Protein AF-A0A9P1AEE8-F1 (afdb_monomer)

pLDDT: mean 76.63, std 17.81, range [35.69, 96.06]

Foldseek 3Di:
DDDDDDDDDPDDDDDDDDPPPPPPPVVPDPDQADDALVVLVVVCCVVPVDDDPDCPDPCNPPPVVVVVCCVSNDDDQDDDPVDPDPDCPVVLVVLVLQLLLCCVPVNPPDNVSVSSVRHNVPPPDPVVVVVQVVCVVVVNHPDDSPD

Sequence (147 aa):
MQTRSSELAAFRSVLCVAKCTRSIFVMPVQVEVPPTTYERLKQYQEKFSDALRNPESPDWYKKETHESVKKDLLWAAPYDARFPQVRKQRQCFAYYVDFHRCNELMGQDYKPCKFFQNVYKDFCPGFWVEKWDELLSEGRFPAKFDR

Radius of gyration: 27.46 Å; Cα contacts (8 Å, |Δi|>4): 69; chains: 1; bounding box: 44×69×75 Å

Solvent-accessible surface area (backbone atoms only — not comparable to full-atom values): 9664 Å² total; per-residue (Å²): 132,90,81,80,88,87,85,78,90,84,86,80,89,81,80,86,90,88,80,85,74,77,80,73,77,70,74,75,76,89,60,84,58,81,76,40,73,66,57,48,49,51,53,44,54,66,73,54,66,67,69,77,88,49,86,86,42,89,61,64,80,39,65,67,58,55,53,49,52,49,61,74,66,62,78,75,74,79,88,54,82,92,56,78,57,90,73,55,65,67,55,32,55,49,30,50,53,49,28,55,26,36,37,70,77,68,35,86,84,40,57,64,38,53,49,33,50,40,43,27,65,73,77,40,63,66,76,55,54,54,55,49,53,51,30,49,77,71,71,66,51,93,74,84,56,93,121

Mean predicted aligned error: 13.84 Å

Secondary structure (DSSP, 8-state):
-----------S--------------------PPPPHHHHHHHHHHHT-S----TTSTTSS-HHHHHHHHHHH---PPP-TT--SS--HHHHHHHHHHHHHHHHHH-TT-TTHHHHHHHHHHHS-HHHHHHHHHHHHTT--SS----

Structure (m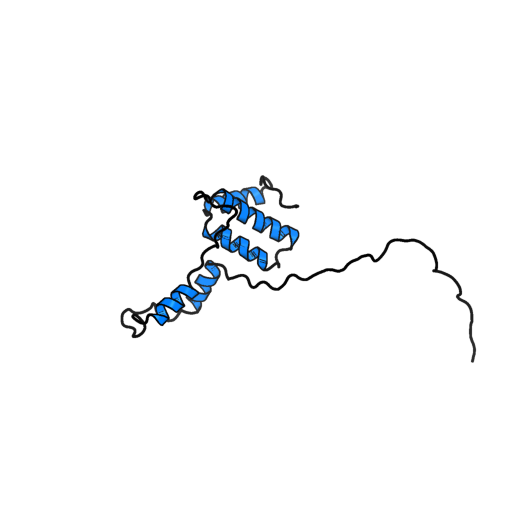mCIF, N/CA/C/O backbone):
data_AF-A0A9P1AEE8-F1
#
_entry.id   AF-A0A9P1AEE8-F1
#
loop_
_atom_site.group_PDB
_atom_site.id
_atom_site.type_symbol
_atom_site.label_atom_id
_atom_site.label_alt_id
_atom_site.label_comp_id
_atom_site.label_asym_id
_atom_site.label_entity_id
_atom_site.label_seq_id
_atom_site.pdbx_PDB_ins_code
_atom_site.Cartn_x
_atom_site.Cartn_y
_atom_site.Cartn_z
_atom_site.occupancy
_atom_site.B_iso_or_equiv
_atom_site.auth_seq_id
_atom_site.auth_comp_id
_atom_site.auth_asym_id
_atom_site.auth_atom_id
_atom_site.pdbx_PDB_model_num
ATOM 1 N N . MET A 1 1 ? 28.636 -56.903 48.219 1.00 39.31 1 MET A N 1
ATOM 2 C CA . MET A 1 1 ? 28.348 -55.646 48.936 1.00 39.31 1 MET A CA 1
ATOM 3 C C . MET A 1 1 ? 26.849 -55.391 48.874 1.00 39.31 1 MET A C 1
ATOM 5 O O . MET A 1 1 ? 26.283 -55.417 47.792 1.00 39.31 1 MET A O 1
ATOM 9 N N . GLN A 1 2 ? 26.244 -55.287 50.059 1.00 35.69 2 GLN A N 1
ATOM 10 C CA . GLN A 1 2 ? 24.975 -54.627 50.428 1.00 35.69 2 GLN A CA 1
ATOM 11 C C . GLN A 1 2 ? 24.551 -53.494 49.451 1.00 35.69 2 GLN A C 1
ATOM 13 O O . GLN A 1 2 ? 25.430 -52.821 48.934 1.00 35.69 2 GLN A O 1
ATOM 18 N N . THR A 1 3 ? 23.283 -53.197 49.119 1.00 35.97 3 THR A N 1
ATOM 19 C CA . THR A 1 3 ? 22.013 -53.224 49.882 1.00 35.97 3 THR A CA 1
ATOM 20 C C . THR A 1 3 ? 20.790 -52.958 48.972 1.00 35.97 3 THR A C 1
ATOM 22 O O . THR A 1 3 ? 20.901 -52.131 48.076 1.00 35.97 3 THR A O 1
ATOM 25 N N . ARG A 1 4 ? 19.626 -53.537 49.352 1.00 42.44 4 ARG A N 1
ATOM 26 C CA . ARG A 1 4 ? 18.223 -53.027 49.239 1.00 42.44 4 ARG A CA 1
ATOM 27 C C . ARG A 1 4 ? 17.656 -52.837 47.814 1.00 42.44 4 ARG A C 1
ATOM 29 O O . ARG A 1 4 ? 18.034 -51.912 47.122 1.00 42.44 4 ARG A O 1
ATOM 36 N N . SER A 1 5 ? 16.781 -53.686 47.257 1.00 46.66 5 SER A N 1
ATOM 37 C CA . SER A 1 5 ? 15.424 -54.087 47.689 1.00 46.66 5 SER A CA 1
ATOM 38 C C . SER A 1 5 ? 14.601 -52.962 48.320 1.00 46.66 5 SER A C 1
ATOM 40 O O . SER A 1 5 ? 14.965 -52.501 49.393 1.00 46.66 5 SER A O 1
ATOM 42 N N . SER A 1 6 ? 13.449 -52.690 47.692 1.00 46.44 6 SER A N 1
ATOM 43 C CA . SER A 1 6 ? 12.231 -52.039 48.208 1.00 46.44 6 SER A CA 1
ATOM 44 C C . SER A 1 6 ? 12.003 -50.564 47.857 1.00 46.44 6 SER A C 1
ATOM 46 O O . SER A 1 6 ? 12.122 -49.697 48.710 1.00 46.44 6 SER A O 1
ATOM 48 N N . GLU A 1 7 ? 11.539 -50.314 46.633 1.00 38.72 7 GLU A N 1
ATOM 49 C CA . GLU A 1 7 ? 10.448 -49.356 46.386 1.00 38.72 7 GLU A CA 1
ATOM 50 C C . GLU A 1 7 ? 9.684 -49.804 45.133 1.00 38.72 7 GLU A C 1
ATOM 52 O O . GLU A 1 7 ? 9.838 -49.331 44.009 1.00 38.72 7 GLU A O 1
ATOM 57 N N . LEU A 1 8 ? 8.907 -50.863 45.354 1.00 39.38 8 LEU A N 1
ATOM 58 C CA . LEU A 1 8 ? 7.769 -51.232 44.534 1.00 39.38 8 LEU A CA 1
ATOM 59 C C . LEU A 1 8 ? 6.730 -50.102 44.572 1.00 39.38 8 LEU A C 1
ATOM 61 O O . LEU A 1 8 ? 6.460 -49.535 45.623 1.00 39.38 8 LEU A O 1
ATOM 65 N N . ALA A 1 9 ? 6.046 -49.942 43.442 1.00 43.75 9 ALA A N 1
ATOM 66 C CA . ALA A 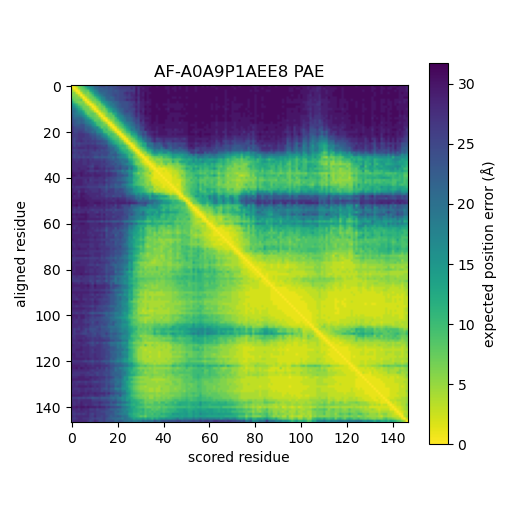1 9 ? 4.617 -49.640 43.400 1.00 43.75 9 ALA A CA 1
ATOM 67 C C . ALA A 1 9 ? 4.152 -48.241 43.852 1.00 43.75 9 ALA A C 1
ATOM 69 O O . ALA A 1 9 ? 3.411 -48.097 44.813 1.00 43.75 9 ALA A O 1
ATOM 70 N N . ALA A 1 10 ? 4.437 -47.233 43.034 1.00 42.19 10 ALA A N 1
ATOM 71 C CA . ALA A 1 10 ? 3.509 -46.136 42.733 1.00 42.19 10 ALA A CA 1
ATOM 72 C C . ALA A 1 10 ? 4.057 -45.479 41.460 1.00 42.19 10 ALA A C 1
ATOM 74 O O . ALA A 1 10 ? 5.145 -44.931 41.470 1.00 42.19 10 ALA A O 1
ATOM 75 N N . PHE A 1 11 ? 3.541 -45.730 40.262 1.00 37.12 11 PHE A N 1
ATOM 76 C CA . PHE A 1 11 ? 2.535 -44.875 39.633 1.00 37.12 11 PHE A CA 1
ATOM 77 C C . PHE A 1 11 ? 2.136 -45.544 38.299 1.00 37.12 11 PHE A C 1
ATOM 79 O O . PHE A 1 11 ? 2.383 -45.047 37.203 1.00 37.12 11 PHE A O 1
ATOM 86 N N . ARG A 1 12 ? 1.549 -46.741 38.367 1.00 46.19 12 ARG A N 1
ATOM 87 C CA . ARG A 1 12 ? 0.558 -47.140 37.359 1.00 46.19 12 ARG A CA 1
ATOM 88 C C . ARG A 1 12 ? -0.798 -46.708 37.913 1.00 46.19 12 ARG A C 1
ATOM 90 O O . ARG A 1 12 ? -1.017 -46.816 39.111 1.00 46.19 12 ARG A O 1
ATOM 97 N N . SER A 1 13 ? -1.653 -46.216 37.021 1.00 46.72 13 SER A N 1
ATOM 98 C CA . SER A 1 13 ? -3.065 -45.860 37.222 1.00 46.72 13 SER A CA 1
ATOM 99 C C . SER A 1 13 ? -3.391 -44.635 38.082 1.00 46.72 13 SER A C 1
ATOM 101 O O . SER A 1 13 ? -3.909 -44.780 39.179 1.00 46.72 13 SER A O 1
ATOM 103 N N . VAL A 1 14 ? -3.245 -43.437 37.504 1.00 45.78 14 VAL A N 1
ATOM 104 C CA . VAL A 1 14 ? -4.247 -42.363 37.637 1.00 45.78 14 VAL A CA 1
ATOM 105 C C . VAL A 1 14 ? -4.334 -41.638 36.285 1.00 45.78 14 VAL A C 1
ATOM 107 O O . VAL A 1 14 ? -3.355 -41.056 35.843 1.00 45.78 14 VAL A O 1
ATOM 110 N N . LEU A 1 15 ? -5.491 -41.776 35.628 1.00 39.84 15 LEU A N 1
ATOM 111 C CA . LEU A 1 15 ? -6.122 -40.903 34.624 1.00 39.84 15 LEU A CA 1
ATOM 112 C C . LEU A 1 15 ? -5.236 -40.276 33.518 1.00 39.84 15 LEU A C 1
ATOM 114 O O . LEU A 1 15 ? -4.366 -39.453 33.750 1.00 39.84 15 LEU A O 1
ATOM 118 N N . CYS A 1 16 ? -5.405 -40.686 32.260 1.00 44.94 16 CYS A N 1
ATOM 119 C CA . CYS A 1 16 ? -6.408 -40.127 31.340 1.00 44.94 16 CYS A CA 1
ATOM 120 C C . CYS A 1 16 ? -6.158 -38.631 31.030 1.00 44.94 16 CYS A C 1
ATOM 122 O O . CYS A 1 16 ? -6.300 -37.781 31.897 1.00 44.94 16 CYS A O 1
ATOM 124 N N . VAL A 1 17 ? -5.862 -38.338 29.754 1.00 46.19 17 VAL A N 1
ATOM 125 C CA . VAL A 1 17 ? -5.730 -37.001 29.128 1.00 46.19 17 VAL A CA 1
ATOM 126 C C . VAL A 1 17 ? -4.405 -36.256 29.361 1.00 46.19 17 VAL A C 1
ATOM 128 O O . VAL A 1 17 ? -4.365 -35.244 30.040 1.00 46.19 17 VAL A O 1
ATOM 131 N N . ALA A 1 18 ? -3.317 -36.664 28.700 1.00 48.59 18 ALA A N 1
ATOM 132 C CA . ALA A 1 18 ? -2.248 -35.720 28.341 1.00 48.59 18 ALA A CA 1
ATOM 133 C C . ALA A 1 18 ? -1.283 -36.339 27.327 1.00 48.59 18 ALA A C 1
ATOM 135 O O . ALA A 1 18 ? -0.442 -37.158 27.688 1.00 48.59 18 ALA A O 1
ATOM 136 N N . LYS A 1 19 ? -1.414 -35.886 26.077 1.00 44.09 19 LYS A N 1
ATOM 137 C CA . LYS A 1 19 ? -0.432 -35.852 24.965 1.00 44.09 19 LYS A CA 1
ATOM 138 C C . LYS A 1 19 ? -1.073 -36.245 23.636 1.00 44.09 19 LYS A C 1
ATOM 140 O O . LYS A 1 19 ? -0.528 -37.000 22.845 1.00 44.09 19 LYS A O 1
ATOM 145 N N . CYS A 1 20 ? -2.218 -35.628 23.361 1.00 41.56 20 CYS A N 1
ATOM 146 C CA . CYS A 1 20 ? -2.598 -35.291 21.996 1.00 41.56 20 CYS A CA 1
ATOM 147 C C . CYS A 1 20 ? -2.177 -33.838 21.702 1.00 41.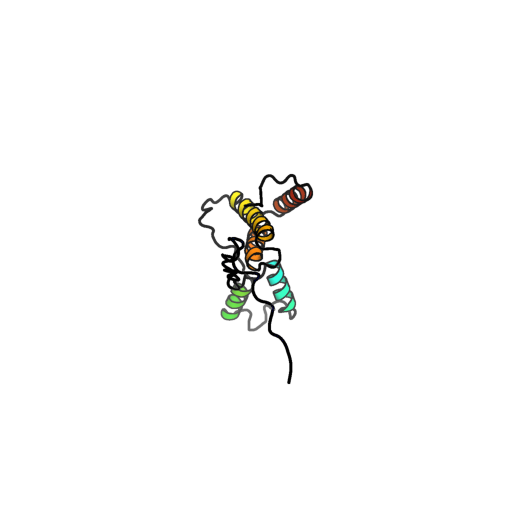56 20 CYS A C 1
ATOM 149 O O . CYS A 1 20 ? -2.920 -33.073 21.104 1.00 41.56 20 CYS A O 1
ATOM 151 N N . THR A 1 21 ? -0.992 -33.413 22.155 1.00 50.84 21 THR A N 1
ATOM 152 C CA .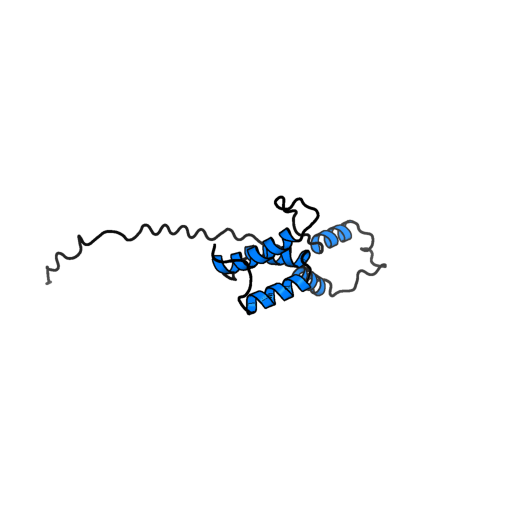 THR A 1 21 ? -0.385 -32.170 21.664 1.00 50.84 21 THR A CA 1
ATOM 153 C C . THR A 1 21 ? 0.306 -32.518 20.363 1.00 50.84 21 THR A C 1
ATOM 155 O O . THR A 1 21 ? 1.505 -32.790 20.304 1.00 50.84 21 THR A O 1
ATOM 158 N N . ARG A 1 22 ? -0.512 -32.579 19.316 1.00 47.78 22 ARG A N 1
ATOM 159 C CA . ARG A 1 22 ? -0.088 -32.500 17.930 1.00 47.78 22 ARG A CA 1
ATOM 160 C C . ARG A 1 22 ? 0.626 -31.155 17.776 1.00 47.78 22 ARG A C 1
ATOM 162 O O . ARG A 1 22 ? 0.009 -30.175 17.381 1.00 47.78 22 ARG A O 1
ATOM 169 N N . SER A 1 23 ? 1.911 -31.104 18.130 1.00 45.16 23 SER A N 1
ATOM 170 C CA . SER A 1 23 ? 2.833 -30.057 17.688 1.00 45.16 23 SER A CA 1
ATOM 171 C C . SER A 1 23 ? 2.996 -30.206 16.182 1.00 45.16 23 SER A C 1
ATOM 173 O O . SER A 1 23 ? 3.991 -30.712 15.680 1.00 45.16 23 SER A O 1
ATOM 175 N N . ILE A 1 24 ? 1.972 -29.785 15.452 1.00 47.97 24 ILE A N 1
ATOM 176 C CA . ILE A 1 24 ? 2.127 -29.261 14.106 1.00 47.97 24 ILE A CA 1
ATOM 177 C C . ILE A 1 24 ? 2.276 -27.759 14.318 1.00 47.97 24 ILE A C 1
ATOM 179 O O . ILE A 1 24 ? 1.401 -26.970 13.989 1.00 47.97 24 ILE A O 1
ATOM 183 N N . PHE A 1 25 ? 3.387 -27.358 14.934 1.00 43.91 25 PHE A N 1
ATOM 184 C CA . PHE A 1 25 ? 3.897 -26.013 14.722 1.00 43.91 25 PHE A CA 1
ATOM 185 C C . PHE A 1 25 ? 4.647 -26.091 13.392 1.00 43.91 25 PHE A C 1
ATOM 187 O O . PHE A 1 25 ? 5.870 -26.188 13.342 1.00 43.91 25 PHE A O 1
ATOM 194 N N . VAL A 1 26 ? 3.889 -26.202 12.295 1.00 51.03 26 VAL A N 1
ATOM 195 C CA . VAL A 1 26 ? 4.446 -25.956 10.967 1.00 51.03 26 VAL A CA 1
ATOM 196 C C . VAL A 1 26 ? 4.793 -24.484 10.997 1.00 51.03 26 VAL A C 1
ATOM 198 O O . VAL A 1 26 ? 3.912 -23.637 10.885 1.00 51.03 26 VAL A O 1
ATOM 201 N N . MET A 1 27 ? 6.068 -24.185 11.242 1.00 51.12 27 MET A N 1
ATOM 202 C CA . MET A 1 27 ? 6.586 -22.858 10.972 1.00 51.12 27 MET A CA 1
ATOM 203 C C . MET A 1 27 ? 6.258 -22.576 9.505 1.00 51.12 27 MET A C 1
ATOM 205 O O . MET A 1 27 ? 6.669 -23.356 8.638 1.00 51.12 27 MET A O 1
ATOM 209 N N . PRO A 1 28 ? 5.455 -21.549 9.208 1.00 60.31 28 PRO A N 1
ATOM 210 C CA . PRO A 1 28 ? 5.136 -21.237 7.832 1.00 60.31 28 PRO A CA 1
ATOM 211 C C . PRO A 1 28 ? 6.435 -20.896 7.103 1.00 60.31 28 PRO A C 1
ATOM 213 O O . PRO A 1 28 ? 7.266 -20.134 7.602 1.00 60.31 28 PRO A O 1
ATOM 216 N N . VAL A 1 29 ? 6.582 -21.524 5.935 1.00 59.06 29 VAL A N 1
ATOM 217 C CA . VAL A 1 29 ? 7.512 -21.200 4.848 1.00 59.06 29 VAL A CA 1
ATOM 218 C C . VAL A 1 29 ? 7.931 -19.734 4.939 1.00 59.06 29 VAL A C 1
ATOM 220 O O . VAL A 1 29 ? 7.060 -18.862 4.973 1.00 59.06 29 VAL A O 1
ATOM 223 N N . GLN A 1 30 ? 9.237 -19.444 4.988 1.00 59.91 30 GLN A N 1
ATOM 224 C CA . GLN A 1 30 ? 9.723 -18.070 4.871 1.00 59.91 30 GLN A CA 1
ATOM 225 C C . GLN A 1 30 ? 9.336 -17.522 3.489 1.00 59.91 30 GLN A C 1
ATOM 227 O O . GLN A 1 30 ? 10.094 -17.614 2.531 1.00 59.91 30 GLN A O 1
ATOM 232 N N . VAL A 1 31 ? 8.128 -16.973 3.373 1.00 72.38 31 VAL A N 1
ATOM 233 C CA . VAL A 1 31 ? 7.692 -16.231 2.196 1.00 72.38 31 VAL A CA 1
ATOM 234 C C . VAL A 1 31 ? 8.427 -14.899 2.237 1.00 72.38 31 VAL A C 1
ATOM 236 O O . VAL A 1 31 ? 8.212 -14.079 3.134 1.00 72.38 31 VAL A O 1
ATOM 239 N N . GLU A 1 32 ? 9.344 -14.706 1.295 1.00 70.94 32 GLU A N 1
ATOM 240 C CA . GLU A 1 32 ? 10.028 -13.435 1.101 1.00 70.94 32 GLU A CA 1
ATOM 241 C C . GLU A 1 32 ? 9.027 -12.420 0.551 1.00 70.94 32 GLU A C 1
ATOM 243 O O . GLU A 1 32 ? 8.551 -12.517 -0.580 1.00 70.94 32 GLU A O 1
ATOM 248 N N . VAL A 1 33 ? 8.658 -11.457 1.392 1.00 73.81 33 VAL A N 1
ATOM 249 C CA . VAL A 1 33 ? 7.755 -10.377 1.002 1.00 73.81 33 VAL A CA 1
ATOM 250 C C . VAL A 1 33 ? 8.575 -9.265 0.354 1.00 73.81 33 VAL A C 1
ATOM 252 O O . VAL A 1 33 ? 9.597 -8.868 0.923 1.00 73.81 33 VAL A O 1
ATOM 255 N N . PRO A 1 34 ? 8.144 -8.726 -0.800 1.00 72.38 34 PRO A N 1
ATOM 256 C CA . PRO A 1 34 ? 8.835 -7.611 -1.430 1.00 72.38 34 PRO A CA 1
ATOM 257 C C . PRO A 1 34 ? 8.904 -6.391 -0.492 1.00 72.38 34 PRO A C 1
ATOM 259 O O . PRO A 1 34 ? 7.978 -6.156 0.295 1.00 72.38 34 PRO A O 1
ATOM 262 N N . PRO A 1 35 ? 9.985 -5.594 -0.571 1.00 73.50 35 PRO A N 1
ATOM 263 C CA . PRO A 1 35 ? 10.154 -4.409 0.261 1.00 73.50 35 PRO A CA 1
ATOM 264 C C . PRO A 1 35 ? 9.070 -3.372 -0.034 1.00 73.50 35 PRO A C 1
ATOM 266 O O . PRO A 1 35 ? 8.554 -3.296 -1.157 1.00 73.50 35 PRO A O 1
ATOM 269 N N . THR A 1 36 ? 8.757 -2.563 0.981 1.00 78.00 36 THR A N 1
ATOM 270 C CA . THR A 1 36 ? 7.800 -1.456 0.853 1.00 78.00 36 THR A CA 1
ATOM 271 C C . THR A 1 36 ? 8.295 -0.455 -0.195 1.00 78.00 36 THR A C 1
ATOM 273 O O . THR A 1 36 ? 9.498 -0.320 -0.434 1.00 78.00 36 THR A O 1
ATOM 276 N N . THR A 1 37 ? 7.380 0.309 -0.783 1.00 71.00 37 THR A N 1
ATOM 277 C CA . THR A 1 37 ? 7.690 1.373 -1.752 1.00 71.00 37 THR A CA 1
ATOM 278 C C . THR A 1 37 ? 8.670 2.393 -1.159 1.00 71.00 37 THR A C 1
ATOM 280 O O . THR A 1 37 ? 9.629 2.796 -1.809 1.00 71.00 37 THR A O 1
ATOM 283 N N . TYR A 1 38 ? 8.502 2.730 0.122 1.00 73.75 38 TYR A N 1
ATOM 284 C CA . TYR A 1 38 ? 9.401 3.622 0.855 1.00 73.75 38 TYR A CA 1
ATOM 285 C C . TYR A 1 38 ? 10.803 3.034 1.074 1.00 73.75 38 TYR A C 1
ATOM 287 O O . TYR A 1 38 ? 11.803 3.712 0.854 1.00 73.75 38 TYR A O 1
ATOM 295 N N . GLU A 1 39 ? 10.894 1.769 1.481 1.00 80.81 39 GLU A N 1
ATOM 296 C CA . GLU A 1 39 ? 12.179 1.074 1.644 1.00 80.81 39 GLU A CA 1
ATOM 297 C C . GLU A 1 39 ? 12.921 0.968 0.316 1.00 80.81 39 GLU A C 1
ATOM 299 O O . GLU A 1 39 ? 14.129 1.169 0.264 1.00 80.81 39 GLU A O 1
ATOM 304 N N . ARG A 1 40 ? 12.189 0.717 -0.770 1.00 80.12 40 ARG A N 1
ATOM 305 C CA . ARG A 1 40 ? 12.739 0.656 -2.121 1.00 80.12 40 ARG A CA 1
ATOM 306 C C . ARG A 1 40 ? 13.282 2.012 -2.573 1.00 80.12 40 ARG A C 1
ATOM 308 O O . ARG A 1 40 ? 14.382 2.063 -3.113 1.00 80.12 40 ARG A O 1
ATOM 315 N N . LEU A 1 41 ? 12.560 3.102 -2.296 1.00 79.88 41 LEU A N 1
ATOM 316 C CA . LEU A 1 41 ? 13.021 4.468 -2.566 1.00 79.88 41 LEU A CA 1
ATOM 317 C C . LEU A 1 41 ? 14.273 4.822 -1.761 1.00 79.88 41 LEU A C 1
ATOM 319 O O . LEU A 1 41 ? 15.213 5.362 -2.333 1.00 79.88 41 LEU A O 1
ATOM 323 N N . LYS A 1 42 ? 14.323 4.473 -0.470 1.00 82.94 42 LYS A N 1
ATOM 324 C CA . LYS A 1 42 ? 15.527 4.647 0.357 1.00 82.94 42 LYS A CA 1
ATOM 325 C C . LYS A 1 42 ? 16.712 3.877 -0.199 1.00 82.94 42 LYS A C 1
ATOM 327 O O . LYS A 1 42 ? 17.785 4.438 -0.379 1.00 82.94 42 LYS A O 1
ATOM 332 N N . GLN A 1 43 ? 16.493 2.607 -0.520 1.00 82.94 43 GLN A N 1
ATOM 333 C CA . GLN A 1 43 ? 17.534 1.753 -1.063 1.00 82.94 43 GLN A CA 1
ATOM 334 C C . GLN A 1 43 ? 18.029 2.280 -2.414 1.00 82.94 43 GLN A C 1
ATOM 336 O O . GLN A 1 43 ? 19.216 2.198 -2.702 1.00 82.94 43 GLN A O 1
ATOM 341 N N . TYR A 1 44 ? 17.140 2.848 -3.232 1.00 76.62 44 TYR A N 1
ATOM 342 C CA . TYR A 1 44 ? 17.521 3.536 -4.459 1.00 76.62 44 TYR A CA 1
ATOM 343 C C . TYR A 1 44 ? 18.316 4.814 -4.156 1.00 76.62 44 TYR A C 1
ATOM 345 O O . TYR A 1 44 ? 19.384 5.018 -4.712 1.00 76.62 44 TYR A O 1
ATOM 353 N N . GLN A 1 45 ? 17.865 5.656 -3.232 1.00 79.81 45 GLN A N 1
ATOM 354 C CA . GLN A 1 45 ? 18.587 6.872 -2.859 1.00 79.81 45 GLN A CA 1
ATOM 355 C C . GLN A 1 45 ? 20.007 6.582 -2.340 1.00 79.81 45 GLN A C 1
ATOM 357 O O . GLN A 1 45 ? 20.935 7.314 -2.669 1.00 79.81 45 GLN A O 1
ATOM 362 N N . GLU A 1 46 ? 20.192 5.499 -1.582 1.00 80.50 46 GLU A N 1
ATOM 363 C CA . GLU A 1 46 ? 21.507 5.046 -1.112 1.00 80.50 46 GLU A CA 1
ATOM 364 C C . GLU A 1 46 ? 22.364 4.467 -2.252 1.00 80.50 46 GLU A C 1
ATOM 366 O O . GLU A 1 46 ? 23.532 4.834 -2.395 1.00 80.50 46 GLU A O 1
ATOM 371 N N . LYS A 1 47 ? 21.782 3.599 -3.096 1.00 73.81 47 LYS A N 1
ATOM 372 C CA . LYS A 1 47 ? 22.464 2.953 -4.237 1.00 73.81 47 LYS A CA 1
ATOM 373 C C . LYS A 1 47 ? 22.858 3.929 -5.348 1.00 73.81 47 LYS A C 1
ATOM 375 O O . LYS A 1 47 ? 23.883 3.725 -5.986 1.00 73.81 47 LYS A O 1
ATOM 380 N N . PHE A 1 48 ? 22.046 4.954 -5.593 1.00 69.56 48 PHE A N 1
ATOM 381 C CA . PHE A 1 48 ? 22.206 5.938 -6.670 1.00 69.56 48 PHE A CA 1
ATOM 382 C C . PHE A 1 48 ? 22.617 7.312 -6.113 1.00 69.56 48 PHE A C 1
ATOM 384 O O . PHE A 1 48 ? 22.159 8.351 -6.584 1.00 69.56 48 PHE A O 1
ATOM 391 N N . SER A 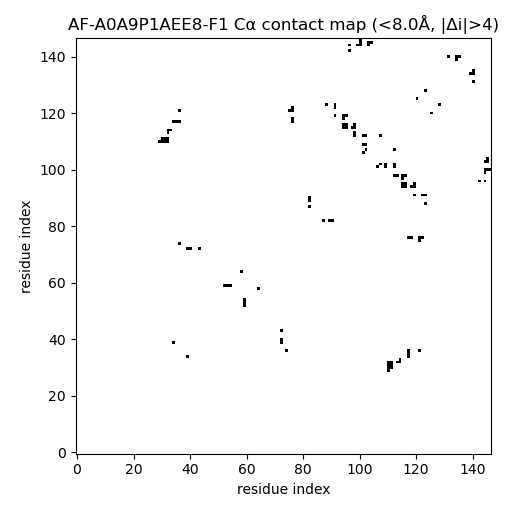1 49 ? 23.458 7.312 -5.074 1.00 60.81 49 SER A N 1
ATOM 392 C CA . SER A 1 49 ? 24.088 8.520 -4.523 1.00 60.81 49 SER A CA 1
ATOM 393 C C . SER A 1 49 ? 25.096 9.157 -5.491 1.00 60.81 49 SER A C 1
ATOM 395 O O . SER A 1 49 ? 25.361 10.355 -5.393 1.00 60.81 49 SER A O 1
ATOM 397 N N . ASP A 1 50 ? 25.586 8.389 -6.468 1.00 59.94 50 ASP A N 1
ATOM 398 C CA . ASP A 1 50 ? 26.293 8.909 -7.635 1.00 59.94 50 ASP A CA 1
ATOM 399 C C . ASP A 1 50 ? 25.290 9.456 -8.662 1.00 59.94 50 ASP A C 1
ATOM 401 O O . ASP A 1 50 ? 24.457 8.715 -9.177 1.00 59.94 50 ASP A O 1
ATOM 405 N N . ALA A 1 51 ? 25.384 10.768 -8.900 1.00 55.19 51 ALA A N 1
ATOM 406 C CA . ALA A 1 51 ? 24.777 11.605 -9.942 1.00 55.19 51 ALA A CA 1
ATOM 407 C C . ALA A 1 51 ? 23.478 11.118 -10.636 1.00 55.19 51 ALA A C 1
ATOM 409 O O . ALA A 1 51 ? 23.423 10.085 -11.302 1.00 55.19 51 ALA A O 1
ATOM 410 N N . LEU A 1 52 ? 22.452 11.985 -10.626 1.00 60.59 52 LEU A N 1
ATOM 411 C CA . LEU A 1 52 ? 21.309 11.948 -11.557 1.00 60.59 52 LEU A CA 1
ATOM 412 C C . LEU A 1 52 ? 21.778 11.521 -12.962 1.00 60.59 52 LEU A C 1
ATOM 414 O O . LEU A 1 52 ? 22.751 12.098 -13.445 1.00 60.59 52 LEU A O 1
ATOM 418 N N . ARG A 1 53 ? 21.107 10.546 -13.612 1.00 66.69 53 ARG A N 1
ATOM 419 C CA . ARG A 1 53 ? 21.416 10.115 -14.998 1.00 66.69 53 ARG A CA 1
ATOM 420 C C . ARG A 1 53 ? 21.627 11.364 -15.864 1.00 66.69 53 ARG A C 1
ATOM 422 O O . ARG A 1 53 ? 20.658 12.032 -16.215 1.00 66.69 53 ARG A O 1
ATOM 429 N N . ASN A 1 54 ? 22.883 11.694 -16.159 1.00 70.12 54 ASN A N 1
ATOM 430 C CA . ASN A 1 54 ? 23.220 12.859 -16.965 1.00 70.12 54 ASN A CA 1
ATOM 431 C C . ASN A 1 54 ? 22.756 12.573 -18.405 1.00 70.12 54 ASN A C 1
ATOM 433 O O . ASN A 1 54 ? 23.083 11.495 -18.914 1.00 70.12 54 ASN A O 1
ATOM 437 N N . PRO A 1 55 ? 22.027 13.483 -19.078 1.00 76.75 55 PRO A N 1
ATOM 438 C CA . PRO A 1 55 ? 21.649 13.316 -20.483 1.00 76.75 55 PRO A CA 1
ATOM 439 C C . PRO A 1 55 ? 22.828 13.031 -21.427 1.00 76.75 55 PRO A C 1
ATOM 441 O O . PRO A 1 55 ? 22.631 12.472 -22.502 1.00 76.75 55 PRO A O 1
ATOM 444 N N . GLU A 1 56 ? 24.051 13.383 -21.021 1.00 75.88 56 GLU A N 1
ATOM 445 C CA . GLU A 1 56 ? 25.280 13.167 -21.794 1.00 75.88 56 GLU A CA 1
ATOM 446 C C . GLU A 1 56 ? 25.967 11.813 -21.529 1.00 75.88 56 GLU A C 1
ATOM 448 O O . GLU A 1 56 ? 26.998 11.516 -22.131 1.00 75.88 56 GLU A O 1
ATOM 453 N N . SER A 1 57 ? 25.434 10.967 -20.638 1.00 74.56 57 SER A N 1
ATOM 454 C CA . SER A 1 57 ? 26.039 9.658 -20.371 1.00 74.56 57 SER A CA 1
ATOM 455 C C . SER A 1 57 ? 25.785 8.670 -21.527 1.00 74.56 57 SER A C 1
ATOM 457 O O . SER A 1 57 ? 24.674 8.621 -22.071 1.00 74.56 57 SER A O 1
ATOM 459 N N . PRO A 1 58 ? 26.757 7.795 -21.868 1.00 79.75 58 PRO A N 1
ATOM 460 C CA . PRO A 1 58 ? 26.567 6.739 -22.870 1.00 79.75 58 PRO A CA 1
ATOM 461 C C . PRO A 1 58 ? 25.422 5.765 -22.545 1.00 79.75 58 PRO A C 1
ATOM 463 O O . PRO A 1 58 ? 24.956 5.031 -23.417 1.00 79.75 58 PRO A O 1
ATOM 466 N N . ASP A 1 59 ? 24.967 5.735 -21.291 1.00 75.56 59 ASP A N 1
ATOM 467 C CA . ASP A 1 59 ? 23.914 4.851 -20.794 1.00 75.56 59 ASP A CA 1
ATOM 468 C C . ASP A 1 59 ? 22.506 5.453 -20.914 1.00 75.56 59 ASP A C 1
ATOM 470 O O . ASP A 1 59 ? 21.514 4.775 -20.616 1.00 75.56 59 ASP A O 1
ATOM 474 N N . TRP A 1 60 ? 22.392 6.710 -21.358 1.00 80.00 60 TRP A N 1
ATOM 475 C CA . TRP A 1 60 ? 21.117 7.421 -21.466 1.00 80.00 60 TRP A CA 1
ATOM 476 C C . TRP A 1 60 ? 20.164 6.789 -22.489 1.00 80.00 60 TRP A C 1
ATOM 478 O O . TRP A 1 60 ? 18.966 6.706 -22.234 1.00 80.00 60 TRP A O 1
ATOM 488 N N . TYR A 1 61 ? 20.675 6.268 -23.608 1.00 80.62 61 TYR A N 1
ATOM 489 C CA . TYR A 1 61 ? 19.857 5.655 -24.668 1.00 80.62 61 TYR A CA 1
ATOM 490 C C . TYR A 1 61 ? 19.819 4.119 -24.622 1.00 80.62 61 TYR A C 1
ATOM 492 O O . TYR A 1 61 ? 19.156 3.489 -25.446 1.00 80.62 61 TYR A O 1
ATOM 500 N N . LYS A 1 62 ? 20.510 3.485 -23.665 1.00 86.44 62 LYS A N 1
ATOM 501 C CA . LYS A 1 62 ? 20.560 2.020 -23.576 1.00 86.44 62 LYS A CA 1
ATOM 502 C C . LYS A 1 62 ? 19.220 1.468 -23.086 1.00 86.44 62 LYS A C 1
ATOM 504 O O . LYS A 1 62 ? 18.774 1.764 -21.983 1.00 86.44 62 LYS A O 1
ATOM 509 N N . LYS A 1 63 ? 18.571 0.623 -23.892 1.00 88.00 63 LYS A N 1
ATOM 510 C CA . LYS A 1 63 ? 17.288 -0.009 -23.528 1.00 88.00 63 LYS A CA 1
ATOM 511 C C . LYS A 1 63 ? 17.402 -0.856 -22.256 1.00 88.00 63 LYS A C 1
ATOM 513 O O . LYS A 1 63 ? 16.515 -0.815 -21.411 1.00 88.00 63 LYS A O 1
ATOM 518 N N . GLU A 1 64 ? 18.501 -1.590 -22.119 1.00 85.69 64 GLU A N 1
ATOM 519 C CA . GLU A 1 64 ? 18.751 -2.503 -20.998 1.00 85.69 64 GLU A CA 1
ATOM 520 C C . GLU A 1 64 ? 18.754 -1.776 -19.651 1.00 85.69 64 GLU A C 1
ATOM 522 O O . GLU A 1 64 ? 18.133 -2.246 -18.700 1.00 85.69 64 GLU A O 1
ATOM 527 N N . THR A 1 65 ? 19.376 -0.594 -19.591 1.00 80.38 65 THR A N 1
ATOM 528 C CA . THR A 1 65 ? 19.442 0.219 -18.369 1.00 80.38 65 THR A CA 1
ATOM 529 C C . THR A 1 65 ? 18.085 0.829 -18.023 1.00 80.38 65 THR A C 1
ATOM 531 O O . THR A 1 65 ? 17.721 0.912 -16.855 1.00 80.38 65 THR A O 1
ATOM 534 N N . HIS A 1 66 ? 17.286 1.222 -19.020 1.00 83.00 66 HIS A N 1
ATOM 535 C CA . HIS A 1 66 ? 15.907 1.668 -18.782 1.00 83.00 66 HIS A CA 1
ATOM 536 C C . HIS A 1 66 ? 15.016 0.546 -18.256 1.00 83.00 66 HIS A C 1
ATOM 538 O O . HIS A 1 66 ? 14.186 0.771 -17.376 1.00 83.00 66 HIS A O 1
ATOM 544 N N . GLU A 1 67 ? 15.183 -0.663 -18.782 1.00 86.06 67 GLU A N 1
ATOM 545 C CA . GLU A 1 67 ? 14.366 -1.807 -18.401 1.00 86.06 67 GLU A CA 1
ATOM 546 C C . GLU A 1 67 ? 14.736 -2.364 -17.018 1.00 86.06 67 GLU A C 1
ATOM 548 O O . GLU A 1 67 ? 13.833 -2.753 -16.275 1.00 86.06 67 GLU A O 1
ATOM 553 N N . SER A 1 68 ? 16.017 -2.345 -16.626 1.00 81.44 68 SER A N 1
ATOM 554 C CA . SER A 1 68 ? 16.444 -2.712 -15.267 1.00 81.44 68 SER A CA 1
ATOM 555 C C . SER A 1 68 ? 15.936 -1.716 -14.225 1.00 81.44 68 SER A C 1
ATOM 557 O O . SER A 1 68 ? 15.254 -2.111 -13.284 1.00 81.44 68 SER A O 1
ATOM 559 N N . VAL A 1 69 ? 16.136 -0.414 -14.454 1.00 79.56 69 VAL A N 1
ATOM 560 C CA . VAL A 1 69 ? 15.663 0.646 -13.548 1.00 79.56 69 VAL A CA 1
ATOM 561 C C . VAL A 1 69 ? 14.145 0.585 -13.374 1.00 79.56 69 VAL A C 1
ATOM 563 O O . VAL A 1 69 ? 13.639 0.724 -12.261 1.00 79.56 69 VAL A O 1
ATOM 566 N N . LYS A 1 70 ? 13.398 0.319 -14.454 1.00 79.81 70 LYS A N 1
ATOM 567 C CA . LYS A 1 70 ? 11.940 0.164 -14.390 1.00 79.81 70 LYS A CA 1
ATOM 568 C C . LYS A 1 70 ? 11.520 -1.010 -13.500 1.00 79.81 70 LYS A C 1
ATOM 570 O O . LYS A 1 70 ? 10.566 -0.868 -12.739 1.00 79.81 70 LYS A O 1
ATOM 575 N N . LYS A 1 71 ? 12.206 -2.151 -13.597 1.00 79.25 71 LYS A N 1
ATOM 576 C CA . LYS A 1 71 ? 11.925 -3.347 -12.784 1.00 79.25 71 LYS A CA 1
ATOM 577 C C . LYS A 1 71 ? 12.281 -3.131 -11.315 1.00 79.25 71 LYS A C 1
ATOM 579 O O . LYS A 1 71 ? 11.515 -3.532 -10.444 1.00 79.25 71 LYS A O 1
ATOM 584 N N . ASP A 1 72 ? 13.397 -2.458 -11.058 1.00 77.06 72 ASP A N 1
ATOM 585 C CA . ASP A 1 72 ? 13.911 -2.259 -9.705 1.00 77.06 72 ASP A CA 1
ATOM 586 C C . ASP A 1 72 ? 13.125 -1.202 -8.926 1.00 77.06 72 ASP A C 1
ATOM 588 O O . ASP A 1 72 ? 12.969 -1.329 -7.714 1.00 77.06 72 ASP A O 1
ATOM 592 N N . LEU A 1 73 ? 12.604 -0.170 -9.599 1.00 76.94 73 LEU A N 1
ATOM 593 C CA . LEU A 1 73 ? 11.864 0.918 -8.956 1.00 76.94 73 LEU A CA 1
ATOM 594 C C . LEU A 1 73 ? 10.371 0.643 -8.824 1.00 76.94 73 LEU A C 1
ATOM 596 O O . LEU A 1 73 ? 9.782 0.936 -7.782 1.00 76.94 73 LEU A O 1
ATOM 600 N N . LEU A 1 74 ? 9.735 0.116 -9.872 1.00 79.62 74 LEU A N 1
ATOM 601 C CA . LEU A 1 74 ? 8.280 0.071 -9.909 1.00 79.62 74 LEU A CA 1
ATOM 602 C C . LEU A 1 74 ? 7.745 -1.070 -9.048 1.00 79.62 74 LEU A C 1
ATOM 604 O O . LEU A 1 74 ? 8.029 -2.250 -9.251 1.00 79.62 74 LEU A O 1
ATOM 608 N N . TRP A 1 75 ? 6.929 -0.694 -8.075 1.00 81.81 75 TRP A N 1
ATOM 609 C CA . TRP A 1 75 ? 6.059 -1.593 -7.339 1.00 81.81 75 TRP A CA 1
ATOM 610 C C . TRP A 1 75 ? 4.619 -1.314 -7.746 1.00 81.81 75 TRP A C 1
ATOM 612 O O . TRP A 1 75 ? 4.247 -0.164 -7.980 1.00 81.81 75 TRP A O 1
ATOM 622 N N . ALA A 1 76 ? 3.810 -2.363 -7.813 1.00 82.69 76 ALA A N 1
ATOM 623 C CA . ALA A 1 76 ? 2.374 -2.230 -7.950 1.00 82.69 76 ALA A CA 1
ATOM 624 C C . ALA A 1 76 ? 1.702 -3.301 -7.097 1.00 82.69 76 ALA A C 1
ATOM 626 O O . ALA A 1 76 ? 2.090 -4.471 -7.139 1.00 82.69 76 ALA A O 1
ATOM 627 N N . ALA A 1 77 ? 0.675 -2.899 -6.350 1.00 85.50 77 ALA A N 1
ATOM 628 C CA . ALA A 1 77 ? -0.177 -3.845 -5.653 1.00 85.50 77 ALA A CA 1
ATOM 629 C C . ALA A 1 77 ? -0.822 -4.816 -6.668 1.00 85.50 77 ALA A C 1
ATOM 631 O O . ALA A 1 77 ? -1.281 -4.378 -7.731 1.00 85.50 77 ALA A O 1
ATOM 632 N N . PRO A 1 78 ? -0.869 -6.127 -6.372 1.00 87.69 78 PRO A N 1
ATOM 633 C CA . PRO A 1 78 ? -1.456 -7.100 -7.281 1.00 87.69 78 PRO A CA 1
ATOM 634 C C . PRO A 1 78 ? -2.971 -6.911 -7.404 1.00 87.69 78 PRO A C 1
ATOM 636 O O . PRO A 1 78 ? -3.644 -6.399 -6.505 1.00 87.69 78 PRO A O 1
ATOM 639 N N . TYR A 1 79 ? -3.523 -7.361 -8.530 1.00 89.19 79 TYR A N 1
ATOM 640 C CA . TYR A 1 79 ? -4.965 -7.365 -8.740 1.00 89.19 79 TYR A CA 1
ATOM 641 C C . TYR A 1 79 ? -5.639 -8.404 -7.835 1.00 89.19 79 TYR A C 1
ATOM 643 O O . TYR A 1 79 ? -5.340 -9.594 -7.910 1.00 89.19 79 TYR A O 1
ATOM 651 N N . ASP A 1 80 ? -6.575 -7.948 -7.005 1.00 91.44 80 ASP A N 1
ATOM 652 C CA . ASP A 1 80 ? -7.387 -8.810 -6.151 1.00 91.44 80 ASP A CA 1
ATOM 653 C C . ASP A 1 80 ? -8.728 -9.123 -6.827 1.00 91.44 80 ASP A C 1
ATOM 655 O O . ASP A 1 80 ? -9.599 -8.256 -6.956 1.00 91.44 80 ASP A O 1
ATOM 659 N N . ALA A 1 81 ? -8.903 -10.386 -7.221 1.00 92.69 81 ALA A N 1
ATOM 660 C CA . ALA A 1 81 ? -10.113 -10.875 -7.877 1.00 92.69 81 ALA A CA 1
ATOM 661 C C . ALA A 1 81 ? -11.375 -10.764 -7.001 1.00 92.69 81 ALA A C 1
ATOM 663 O O . ALA A 1 81 ? -12.482 -10.746 -7.537 1.00 92.69 81 ALA A O 1
ATOM 664 N N . ARG A 1 82 ? -11.244 -10.634 -5.670 1.00 91.62 82 ARG A N 1
ATOM 665 C CA . ARG A 1 82 ? -12.387 -10.397 -4.766 1.00 91.62 82 ARG A CA 1
ATOM 666 C C . ARG A 1 82 ? -13.034 -9.031 -4.991 1.00 91.62 82 ARG A C 1
ATOM 668 O O . ARG A 1 82 ? -14.206 -8.841 -4.670 1.00 91.62 82 ARG A O 1
ATOM 675 N N . PHE A 1 83 ? -12.278 -8.074 -5.532 1.00 93.06 83 PHE A N 1
ATOM 676 C CA . PHE A 1 83 ? -12.715 -6.696 -5.738 1.00 93.06 83 PHE A CA 1
ATOM 677 C C . PHE A 1 83 ? -12.575 -6.274 -7.211 1.00 93.06 83 PHE A C 1
ATOM 679 O O . PHE A 1 83 ? -11.769 -5.389 -7.531 1.00 93.06 83 PHE A O 1
ATOM 686 N N . PRO A 1 84 ? -13.403 -6.836 -8.117 1.00 93.19 84 PRO A N 1
ATOM 687 C CA . PRO A 1 84 ? -13.339 -6.522 -9.544 1.00 93.19 84 PRO A CA 1
ATOM 688 C C . PRO A 1 84 ? -13.853 -5.116 -9.876 1.00 93.19 84 PRO A C 1
ATOM 690 O O . PRO A 1 84 ? -13.608 -4.599 -10.962 1.00 93.19 84 PRO A O 1
ATOM 693 N N . GLN A 1 85 ? -14.555 -4.476 -8.940 1.00 91.31 85 GLN A N 1
ATOM 694 C CA . GLN A 1 85 ? -15.077 -3.127 -9.110 1.00 91.31 85 GLN A CA 1
ATOM 695 C C . GLN A 1 85 ? -13.972 -2.070 -9.289 1.00 91.31 85 GLN A C 1
ATOM 697 O O . GLN A 1 85 ? -12.895 -2.140 -8.691 1.00 91.31 85 GLN A O 1
ATOM 702 N N . VAL A 1 86 ? -14.305 -1.020 -10.048 1.00 90.38 86 VAL A N 1
ATOM 703 C CA . VAL A 1 86 ? -13.465 0.179 -10.236 1.00 90.38 86 VAL A CA 1
ATOM 704 C C . VAL A 1 86 ? -13.278 0.945 -8.920 1.00 90.38 86 VAL A C 1
ATOM 706 O O . VAL A 1 86 ? -12.247 1.562 -8.678 1.00 90.38 86 VAL A O 1
ATOM 709 N N . ARG A 1 87 ? -14.276 0.885 -8.035 1.00 90.62 87 ARG A N 1
ATOM 710 C CA . ARG A 1 87 ? -14.275 1.544 -6.728 1.00 90.62 87 ARG A CA 1
ATOM 711 C C . ARG A 1 87 ? -13.434 0.750 -5.719 1.00 90.62 87 ARG A C 1
ATOM 713 O O . ARG A 1 87 ? -13.830 -0.321 -5.279 1.00 90.62 87 ARG A O 1
ATOM 720 N N . LYS A 1 88 ? -12.262 1.259 -5.328 1.00 89.69 88 LYS A N 1
ATOM 721 C CA . LYS A 1 88 ? -11.286 0.534 -4.483 1.00 89.69 88 LYS A CA 1
ATOM 722 C C . LYS A 1 88 ? -11.450 0.736 -2.971 1.00 89.69 88 LYS A C 1
ATOM 724 O O . LYS A 1 88 ? -10.655 0.240 -2.183 1.00 89.69 88 LYS A O 1
ATOM 729 N N . GLN A 1 89 ? -12.530 1.381 -2.539 1.00 91.94 89 GLN A N 1
ATOM 730 C CA . GLN A 1 89 ? -12.774 1.725 -1.134 1.00 91.94 89 GLN A CA 1
ATOM 731 C C . GLN A 1 89 ? -12.886 0.501 -0.223 1.00 91.94 89 GLN A C 1
ATOM 733 O O . GLN A 1 89 ? -12.222 0.428 0.807 1.00 91.94 89 GLN A O 1
ATOM 738 N N . ARG A 1 90 ? -13.676 -0.497 -0.639 1.00 91.81 90 ARG A N 1
ATOM 739 C CA . ARG A 1 90 ? -13.811 -1.760 0.107 1.00 91.81 90 ARG A CA 1
ATOM 740 C C . ARG A 1 90 ? -12.509 -2.552 0.135 1.00 91.81 90 ARG A C 1
ATOM 742 O O . ARG A 1 90 ? -12.226 -3.199 1.134 1.00 91.81 90 ARG A O 1
ATOM 749 N N . GLN A 1 91 ? -11.727 -2.461 -0.942 1.00 92.69 91 GLN A N 1
ATOM 750 C CA . GLN A 1 91 ? -10.408 -3.070 -1.000 1.00 92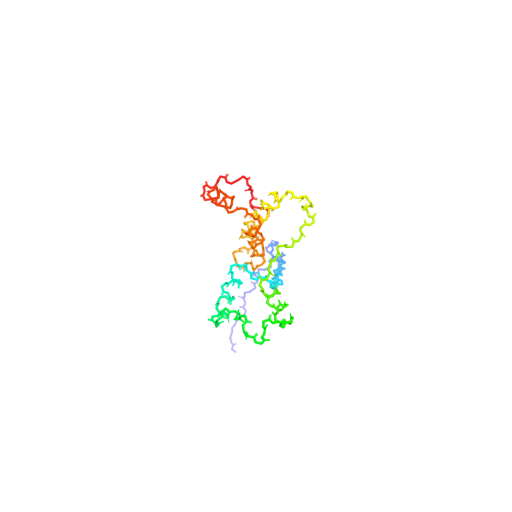.69 91 GLN A CA 1
ATOM 751 C C . GLN A 1 91 ? -9.496 -2.425 0.054 1.00 92.69 91 GLN A C 1
ATOM 753 O O . GLN A 1 91 ? -8.896 -3.159 0.826 1.00 92.69 91 GLN A O 1
ATOM 758 N N . CYS A 1 92 ? -9.464 -1.089 0.183 1.00 93.31 92 CYS A N 1
ATOM 759 C CA . CYS A 1 92 ? -8.576 -0.438 1.165 1.00 93.31 92 CYS A CA 1
ATOM 760 C C . CYS A 1 92 ? -8.922 -0.891 2.577 1.00 93.31 92 CYS A C 1
ATOM 762 O O . CYS A 1 92 ? -8.058 -1.381 3.300 1.00 93.31 92 CYS A O 1
ATOM 764 N N . PHE A 1 93 ? -10.200 -0.785 2.931 1.00 92.94 93 PHE A N 1
ATOM 765 C CA . PHE A 1 93 ? -10.651 -1.156 4.261 1.00 92.94 93 PHE A CA 1
ATOM 766 C C . PHE A 1 93 ? -10.341 -2.626 4.590 1.00 92.94 93 PHE A C 1
ATOM 768 O O . PHE A 1 93 ? -9.871 -2.919 5.684 1.00 92.94 93 PHE A O 1
ATOM 775 N N . ALA A 1 94 ? -10.534 -3.545 3.635 1.00 92.69 94 ALA A N 1
ATOM 776 C CA . ALA A 1 94 ? -10.206 -4.955 3.832 1.00 92.69 94 ALA A CA 1
ATOM 777 C C . ALA A 1 94 ? -8.707 -5.172 4.101 1.00 92.69 94 ALA A C 1
ATOM 779 O O . ALA A 1 94 ? -8.367 -5.815 5.085 1.00 92.69 94 ALA A O 1
ATOM 780 N N . TYR A 1 95 ? -7.819 -4.590 3.287 1.00 93.06 95 TYR A N 1
ATOM 781 C CA . TYR A 1 95 ? -6.368 -4.742 3.465 1.00 93.06 95 TYR A CA 1
ATOM 782 C C . TYR A 1 95 ? -5.850 -4.108 4.765 1.00 93.06 95 TYR A C 1
ATOM 784 O O . TYR A 1 95 ? -4.937 -4.657 5.380 1.00 93.06 95 TYR A O 1
ATOM 792 N N . TYR A 1 96 ? -6.438 -2.992 5.206 1.00 93.50 96 TYR A N 1
ATOM 793 C CA . TYR A 1 96 ? -6.118 -2.383 6.498 1.00 93.50 96 TYR A CA 1
ATOM 794 C C . TYR A 1 96 ? -6.514 -3.305 7.660 1.00 93.50 96 TYR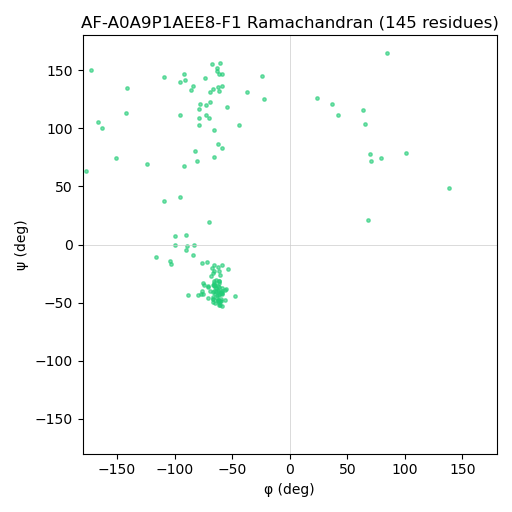 A C 1
ATOM 796 O O . TYR A 1 96 ? -5.690 -3.633 8.509 1.00 93.50 96 TYR A O 1
ATOM 804 N N . VAL A 1 97 ? -7.750 -3.815 7.659 1.00 93.50 97 VAL A N 1
ATOM 805 C CA . VAL A 1 97 ? -8.220 -4.752 8.693 1.00 93.50 97 VAL A CA 1
ATOM 806 C C . VAL A 1 97 ? -7.414 -6.053 8.686 1.00 93.50 97 VAL A C 1
ATOM 808 O O . VAL A 1 97 ? -7.093 -6.576 9.750 1.00 93.50 97 VAL A O 1
ATOM 811 N N . ASP A 1 98 ? -7.069 -6.571 7.507 1.00 92.31 98 ASP A N 1
ATOM 812 C CA . ASP A 1 98 ? -6.285 -7.799 7.363 1.00 92.31 98 ASP A CA 1
ATOM 813 C C . ASP A 1 98 ? -4.860 -7.634 7.922 1.00 92.31 98 ASP A C 1
ATOM 815 O O . ASP A 1 98 ? -4.345 -8.567 8.536 1.00 92.31 98 ASP A O 1
ATOM 819 N N . PHE A 1 99 ? -4.246 -6.448 7.796 1.00 92.25 99 PHE A N 1
ATOM 820 C CA . PHE A 1 99 ? -2.957 -6.142 8.428 1.00 92.25 99 PHE A CA 1
ATOM 821 C C . PHE A 1 99 ? -3.036 -6.222 9.960 1.00 92.25 99 PHE A C 1
ATOM 823 O O . PHE A 1 99 ? -2.232 -6.919 10.579 1.00 92.25 99 PHE A O 1
ATOM 830 N N . HIS A 1 100 ? -4.027 -5.567 10.569 1.00 92.00 100 HIS A N 1
ATOM 831 C CA . HIS A 1 100 ? -4.197 -5.590 12.026 1.00 92.00 100 HIS A CA 1
ATOM 832 C C . HIS A 1 100 ? -4.568 -6.986 12.544 1.00 92.00 100 HIS A C 1
ATOM 834 O O . HIS A 1 100 ? -3.965 -7.453 13.507 1.00 92.00 100 HIS A O 1
ATOM 840 N N . ARG A 1 101 ? -5.445 -7.714 11.839 1.00 91.88 101 ARG A N 1
ATOM 841 C CA . ARG A 1 101 ? -5.763 -9.116 12.160 1.00 91.88 101 ARG A CA 1
ATOM 842 C C . ARG A 1 101 ? -4.519 -10.008 12.113 1.00 91.88 101 ARG A C 1
ATOM 844 O O . ARG A 1 101 ? -4.326 -10.855 12.978 1.00 91.88 101 ARG A O 1
ATOM 851 N N . CYS A 1 102 ? -3.670 -9.825 11.102 1.00 91.31 102 CYS A N 1
ATOM 852 C CA . CYS A 1 102 ? -2.437 -10.594 10.953 1.00 91.31 102 CYS A CA 1
ATOM 853 C C . CYS A 1 102 ? -1.492 -10.380 12.145 1.00 91.31 102 CYS A C 1
ATOM 855 O O . CYS A 1 102 ? -0.966 -11.352 12.688 1.00 91.31 102 CYS A O 1
ATOM 857 N N . ASN A 1 103 ? -1.341 -9.130 12.590 1.00 90.00 103 ASN A N 1
ATOM 858 C CA . ASN A 1 103 ? -0.483 -8.782 13.721 1.00 90.00 103 ASN A CA 1
ATOM 859 C C . ASN A 1 103 ? -0.974 -9.371 15.050 1.00 90.00 103 ASN A C 1
ATOM 861 O O . ASN A 1 103 ? -0.152 -9.741 15.884 1.00 90.00 103 ASN A O 1
ATOM 865 N N . GLU A 1 104 ? -2.289 -9.467 15.250 1.00 88.56 104 GLU A N 1
ATOM 866 C CA . GLU A 1 104 ? -2.862 -10.039 16.471 1.00 88.56 104 GLU A CA 1
ATOM 867 C C . GLU A 1 104 ? -2.771 -11.568 16.517 1.00 88.56 104 GLU A C 1
ATOM 869 O O . GLU A 1 104 ? -2.412 -12.128 17.550 1.00 88.56 104 GLU A O 1
ATOM 874 N N . LEU A 1 105 ? -3.048 -12.253 15.401 1.00 88.38 105 LEU A N 1
ATOM 875 C CA . LEU A 1 105 ? -3.046 -13.720 15.353 1.00 88.38 105 LEU A CA 1
ATOM 876 C C . LEU A 1 105 ? -1.637 -14.320 15.292 1.00 88.38 105 LEU A C 1
ATOM 878 O O . LEU A 1 105 ? -1.371 -15.344 15.919 1.00 88.38 105 LEU A O 1
ATOM 882 N N . MET A 1 106 ? -0.754 -13.723 14.485 1.00 85.25 106 MET A N 1
ATOM 883 C CA . MET A 1 106 ? 0.569 -14.280 14.176 1.00 85.25 106 MET A CA 1
ATOM 884 C C . MET A 1 106 ? 1.708 -13.578 14.926 1.00 85.25 106 MET A C 1
ATOM 886 O O . MET A 1 106 ? 2.822 -14.102 14.964 1.00 85.25 106 MET A O 1
ATOM 890 N N . GLY A 1 107 ? 1.445 -12.412 15.523 1.00 84.50 107 GLY A N 1
ATOM 891 C CA . GLY A 1 107 ? 2.457 -11.552 16.133 1.00 84.50 107 GLY A CA 1
ATOM 892 C C . GLY A 1 107 ? 3.154 -10.624 15.130 1.00 84.50 107 GLY A C 1
ATOM 893 O O . GLY A 1 107 ? 3.088 -10.804 13.914 1.00 84.50 107 GLY A O 1
ATOM 894 N N . GLN A 1 108 ? 3.854 -9.614 15.656 1.00 79.56 108 GLN A N 1
ATOM 895 C CA . GLN A 1 108 ? 4.511 -8.554 14.869 1.00 79.56 108 GLN A CA 1
ATOM 896 C C . GLN A 1 108 ? 5.666 -9.061 13.983 1.00 79.56 108 GLN A C 1
ATOM 898 O O . GLN A 1 108 ? 5.997 -8.437 12.977 1.00 79.56 108 GLN A O 1
ATOM 903 N N . ASP A 1 109 ? 6.260 -10.209 14.318 1.00 80.06 109 ASP A N 1
ATOM 904 C CA . ASP A 1 109 ? 7.431 -10.754 13.617 1.00 80.06 109 ASP A CA 1
ATOM 905 C C . ASP A 1 109 ? 7.071 -11.550 12.349 1.00 80.06 109 ASP A C 1
ATOM 907 O O . ASP A 1 109 ? 7.944 -12.070 11.641 1.00 80.06 109 ASP A O 1
ATOM 911 N N . TYR A 1 110 ? 5.779 -11.669 12.031 1.00 83.06 110 TYR A N 1
ATOM 912 C CA . TYR A 1 110 ? 5.332 -12.459 10.896 1.00 83.06 110 TYR A CA 1
ATOM 913 C C . TYR A 1 110 ? 5.523 -11.703 9.573 1.00 83.06 110 TYR A C 1
ATOM 915 O O . TYR A 1 110 ? 4.737 -10.835 9.190 1.00 83.06 110 TYR A O 1
ATOM 923 N N . LYS A 1 111 ? 6.577 -12.074 8.831 1.00 82.38 111 LYS A N 1
ATOM 924 C CA . LYS A 1 111 ? 6.975 -11.432 7.560 1.00 82.38 111 LYS A CA 1
ATOM 925 C C . LYS A 1 111 ? 5.811 -11.225 6.573 1.00 82.38 111 LYS A C 1
ATOM 927 O O . LYS A 1 111 ? 5.715 -10.120 6.041 1.00 82.38 111 LYS A O 1
ATOM 932 N N . PRO A 1 112 ? 4.899 -12.194 6.345 1.00 85.44 112 PRO A N 1
ATOM 933 C CA . PRO A 1 112 ? 3.763 -12.022 5.435 1.00 85.44 112 PRO A CA 1
ATOM 934 C C . PRO A 1 112 ? 2.784 -10.910 5.821 1.00 85.44 112 PRO A C 1
ATOM 936 O O . PRO A 1 112 ? 2.134 -10.372 4.927 1.00 85.44 112 PRO A O 1
ATOM 939 N N . CYS A 1 113 ? 2.706 -10.487 7.091 1.00 88.06 113 CYS A N 1
ATOM 940 C CA . CYS A 1 113 ? 1.861 -9.346 7.470 1.00 88.06 113 CYS A CA 1
ATOM 941 C C . CYS A 1 113 ? 2.298 -8.052 6.766 1.00 88.06 113 CYS A C 1
ATOM 943 O O . CYS A 1 113 ? 1.464 -7.224 6.392 1.00 88.06 113 CYS A O 1
ATOM 945 N N . LYS A 1 114 ? 3.602 -7.910 6.487 1.00 87.69 114 LYS A N 1
ATOM 946 C CA . LYS A 1 114 ? 4.169 -6.758 5.776 1.00 87.69 114 LYS A CA 1
ATOM 947 C C . LYS A 1 114 ? 3.600 -6.593 4.363 1.00 87.69 114 LYS A C 1
ATOM 949 O O . LYS A 1 114 ? 3.523 -5.477 3.858 1.00 87.69 114 LYS A O 1
ATOM 954 N N . PHE A 1 115 ? 3.139 -7.676 3.735 1.00 88.25 115 PHE A N 1
ATOM 955 C CA . PHE A 1 115 ? 2.509 -7.611 2.418 1.00 88.25 115 PHE A CA 1
ATOM 956 C C . PHE A 1 115 ? 1.236 -6.760 2.451 1.00 88.25 115 PHE A C 1
ATOM 958 O O . PHE A 1 115 ? 1.075 -5.858 1.629 1.00 88.25 115 PHE A O 1
ATOM 965 N N . PHE A 1 116 ? 0.361 -7.005 3.432 1.00 90.62 116 PHE A N 1
ATOM 966 C CA . PHE A 1 116 ? -0.863 -6.223 3.605 1.00 90.62 116 PHE A CA 1
ATOM 967 C C . PHE A 1 116 ? -0.535 -4.754 3.867 1.00 90.62 116 PHE A C 1
ATOM 969 O O . PHE A 1 116 ? -1.199 -3.879 3.312 1.00 90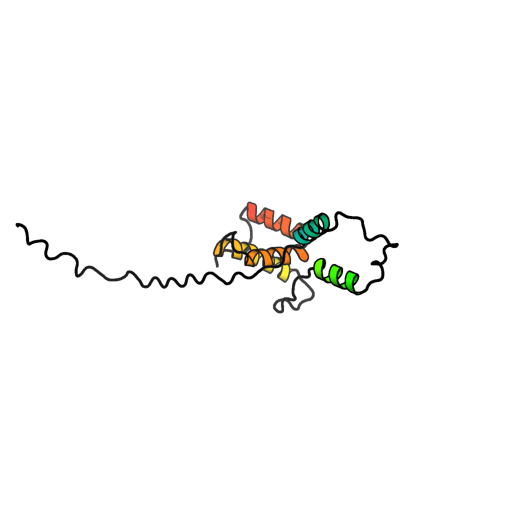.62 116 PHE A O 1
ATOM 976 N N . GLN A 1 117 ? 0.544 -4.501 4.617 1.00 90.00 117 GLN A N 1
ATOM 977 C CA . GLN A 1 117 ? 1.033 -3.157 4.894 1.00 90.00 117 GLN A CA 1
ATOM 978 C C . GLN A 1 117 ? 1.415 -2.377 3.639 1.00 90.00 117 GLN A C 1
ATOM 980 O O . GLN A 1 117 ? 1.024 -1.222 3.482 1.00 90.00 117 GLN A O 1
ATOM 985 N N . ASN A 1 118 ? 2.164 -3.011 2.741 1.00 89.00 118 ASN A N 1
ATOM 986 C CA . ASN A 1 118 ? 2.567 -2.393 1.481 1.00 89.00 118 ASN A CA 1
ATOM 987 C C . ASN A 1 118 ? 1.337 -2.071 0.641 1.00 89.00 118 ASN A C 1
ATOM 989 O O . ASN A 1 118 ? 1.162 -0.940 0.199 1.00 89.00 118 ASN A O 1
ATOM 993 N N . VAL A 1 119 ? 0.449 -3.057 0.503 1.00 90.56 119 VAL A N 1
ATOM 994 C CA . VAL A 1 119 ? -0.722 -2.949 -0.357 1.00 90.56 119 VAL A CA 1
ATOM 995 C C . VAL A 1 119 ? -1.633 -1.815 0.111 1.00 90.56 119 VAL A C 1
ATOM 997 O O . VAL A 1 119 ? -1.914 -0.939 -0.697 1.00 90.56 119 VAL A O 1
ATOM 1000 N N . TYR A 1 120 ? -2.048 -1.735 1.385 1.00 91.12 120 TYR A N 1
ATOM 1001 C CA . TYR A 1 120 ? -2.937 -0.633 1.795 1.00 91.12 120 TYR A CA 1
ATOM 1002 C C . TYR A 1 120 ? -2.261 0.746 1.709 1.00 91.12 120 TYR A C 1
ATOM 1004 O O . TYR A 1 120 ? -2.942 1.720 1.399 1.00 91.12 120 TYR A O 1
ATOM 1012 N N . LYS A 1 121 ? -0.942 0.854 1.924 1.00 88.94 121 LYS A N 1
ATOM 1013 C CA . LYS A 1 121 ? -0.217 2.131 1.798 1.00 88.94 121 LYS A CA 1
ATOM 1014 C C . LYS A 1 121 ? -0.134 2.643 0.357 1.00 88.94 121 LYS A C 1
ATOM 1016 O O . LYS A 1 121 ? -0.048 3.851 0.167 1.00 88.94 121 LYS A O 1
ATOM 1021 N N . ASP A 1 122 ? -0.176 1.761 -0.641 1.00 86.75 122 ASP A N 1
ATOM 1022 C CA . ASP A 1 122 ? -0.033 2.159 -2.047 1.00 86.75 122 ASP A CA 1
ATOM 1023 C C . ASP A 1 122 ? -1.290 2.808 -2.633 1.00 86.75 122 ASP A C 1
ATOM 1025 O O . ASP A 1 122 ? -1.194 3.742 -3.425 1.00 86.75 122 ASP A O 1
ATOM 1029 N N . PHE A 1 123 ? -2.478 2.296 -2.299 1.00 86.00 123 PHE A N 1
ATOM 1030 C CA . PHE A 1 123 ? -3.723 2.745 -2.937 1.00 86.00 123 PHE A CA 1
ATOM 1031 C C . PHE A 1 123 ? -4.704 3.426 -1.982 1.00 86.00 123 PHE A C 1
ATOM 1033 O O . PHE A 1 123 ? -5.694 3.998 -2.448 1.00 86.00 123 PHE A O 1
ATOM 1040 N N . CYS A 1 124 ? -4.482 3.362 -0.666 1.00 92.12 124 CYS A N 1
ATOM 1041 C CA . CYS A 1 124 ? -5.359 4.040 0.273 1.00 92.12 124 CYS A CA 1
ATOM 1042 C C . CYS A 1 124 ? -4.979 5.515 0.438 1.00 92.12 124 CYS A C 1
ATOM 1044 O O . CYS A 1 124 ? -3.801 5.831 0.599 1.00 92.12 124 CYS A O 1
ATOM 1046 N N . PRO A 1 125 ? -5.956 6.434 0.458 1.00 94.06 125 PRO A N 1
ATOM 1047 C CA . PRO A 1 125 ? -5.683 7.819 0.809 1.00 94.06 125 PRO A CA 1
ATOM 1048 C C . PRO A 1 125 ? -5.162 7.945 2.250 1.00 94.06 125 PRO A C 1
ATOM 1050 O O . PRO A 1 125 ? -5.750 7.368 3.166 1.00 94.06 125 PRO A O 1
ATOM 1053 N N . GLY A 1 126 ? -4.118 8.753 2.467 1.00 92.06 126 GLY A N 1
ATOM 1054 C CA . GLY A 1 126 ? -3.505 8.935 3.795 1.00 92.06 126 GLY A CA 1
ATOM 1055 C C . GLY A 1 126 ? -4.497 9.379 4.877 1.00 92.06 126 GLY A C 1
ATOM 1056 O O . GLY A 1 126 ? -4.505 8.828 5.970 1.00 92.06 126 GLY A O 1
ATOM 1057 N N . PHE A 1 127 ? -5.439 10.258 4.527 1.00 93.94 127 PHE A N 1
ATOM 1058 C CA . PHE A 1 127 ? -6.456 10.757 5.459 1.00 93.94 127 PHE A CA 1
ATOM 1059 C C . PHE A 1 127 ? -7.450 9.689 5.959 1.00 93.94 127 PHE A C 1
ATOM 1061 O O . PHE A 1 127 ? -8.173 9.930 6.923 1.00 93.94 127 PHE A O 1
ATOM 1068 N N . TRP A 1 128 ? -7.571 8.535 5.287 1.00 93.00 128 TRP A N 1
ATOM 1069 C CA . TRP A 1 128 ? -8.347 7.405 5.819 1.00 93.00 128 TRP A CA 1
ATOM 1070 C C . TRP A 1 128 ? -7.555 6.626 6.845 1.00 93.00 128 TRP A C 1
ATOM 1072 O O . TRP A 1 128 ? -8.104 6.294 7.889 1.00 93.00 128 TRP A O 1
ATOM 1082 N N . VAL A 1 129 ? -6.282 6.377 6.547 1.00 94.00 129 VAL A N 1
ATOM 1083 C CA . VAL A 1 129 ? -5.378 5.655 7.440 1.00 94.00 129 VAL A CA 1
ATOM 1084 C C . VAL A 1 129 ? -5.242 6.412 8.758 1.00 94.00 129 VAL A C 1
ATOM 1086 O O . VAL A 1 129 ? -5.501 5.830 9.800 1.00 94.00 129 VAL A O 1
ATOM 1089 N N . GLU A 1 130 ? -4.991 7.722 8.709 1.00 94.81 130 GLU A N 1
ATOM 1090 C CA . GLU A 1 130 ? -4.893 8.574 9.905 1.00 94.81 130 GLU A CA 1
ATOM 1091 C C . GLU A 1 130 ? -6.155 8.502 10.777 1.00 94.81 130 GLU A C 1
ATOM 1093 O O . GLU A 1 130 ? -6.076 8.243 11.974 1.00 94.81 130 GLU A O 1
ATOM 1098 N N . LYS A 1 131 ? -7.342 8.636 10.172 1.00 94.75 131 LYS A N 1
ATOM 1099 C CA . LYS A 1 131 ? -8.614 8.545 10.906 1.00 94.75 131 LYS A CA 1
ATOM 1100 C C . LYS A 1 131 ? -8.850 7.167 11.511 1.00 94.75 131 LYS A C 1
ATOM 1102 O O . LYS A 1 131 ? -9.451 7.054 12.574 1.00 94.75 131 LYS A O 1
ATOM 1107 N N . TRP A 1 132 ? -8.466 6.102 10.816 1.00 94.69 132 TRP A N 1
ATOM 1108 C CA . TRP A 1 132 ? -8.607 4.753 11.354 1.00 94.69 132 TRP A CA 1
ATOM 1109 C C . TRP A 1 132 ? -7.615 4.493 12.484 1.00 94.69 132 TRP A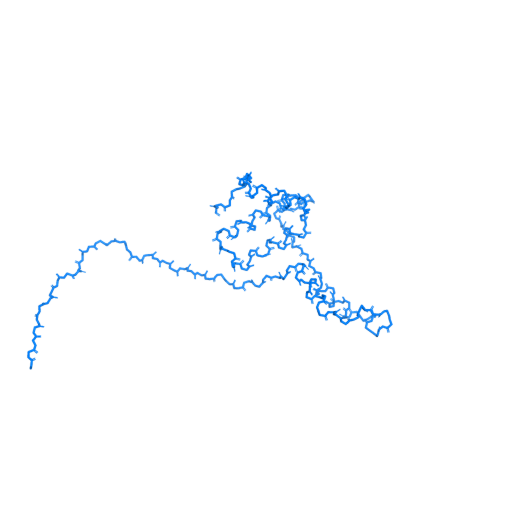 C 1
ATOM 1111 O O . TRP A 1 132 ? -8.010 3.887 13.477 1.00 94.69 132 TRP A O 1
ATOM 1121 N N . ASP A 1 133 ? -6.395 5.020 12.382 1.00 94.06 133 ASP A N 1
ATOM 1122 C CA . ASP A 1 133 ? -5.379 4.944 13.432 1.00 94.06 133 ASP A CA 1
ATOM 1123 C C . ASP A 1 133 ? -5.831 5.703 14.696 1.00 94.06 133 ASP A C 1
ATOM 1125 O O . ASP A 1 133 ? -5.697 5.190 15.809 1.00 94.06 133 ASP A O 1
ATOM 1129 N N . GLU A 1 134 ? -6.464 6.872 14.541 1.00 96.06 134 GLU A N 1
ATOM 1130 C CA . GLU A 1 134 ? -7.116 7.599 15.640 1.00 96.06 134 GLU A CA 1
ATOM 1131 C C . GLU A 1 134 ? -8.202 6.740 16.307 1.00 96.06 134 GLU A C 1
ATOM 1133 O O . GLU A 1 134 ? -8.148 6.495 17.514 1.00 96.06 134 GLU A O 1
ATOM 1138 N N . LEU A 1 135 ? -9.142 6.196 15.526 1.00 94.44 135 LEU A N 1
ATOM 1139 C CA . LEU A 1 135 ? -10.222 5.344 16.043 1.00 94.44 135 LEU A CA 1
ATOM 1140 C C . LEU A 1 135 ? -9.705 4.069 16.725 1.00 94.44 135 LEU A C 1
ATOM 1142 O O . LEU A 1 135 ? -10.332 3.586 17.671 1.00 94.44 135 LEU A O 1
ATOM 1146 N N . LEU A 1 136 ? -8.588 3.515 16.249 1.00 93.00 136 LEU A N 1
ATOM 1147 C CA . LEU A 1 136 ? -7.905 2.390 16.883 1.00 93.00 136 LEU A CA 1
ATOM 1148 C C . LEU A 1 136 ? -7.315 2.780 18.234 1.00 93.00 136 LEU A C 1
ATOM 1150 O O . LEU A 1 136 ? -7.529 2.062 19.208 1.00 93.00 136 LEU A O 1
ATOM 1154 N N . SER A 1 137 ? -6.617 3.916 18.308 1.00 93.31 137 SER A N 1
ATOM 1155 C CA . SER A 1 137 ? -6.026 4.405 19.560 1.00 93.31 137 SER A CA 1
ATOM 1156 C C . SER A 1 137 ? -7.083 4.690 20.634 1.00 93.31 137 SER A C 1
ATOM 1158 O O . SER A 1 137 ? -6.848 4.480 21.821 1.00 93.31 137 SER A O 1
ATOM 1160 N N . GLU A 1 138 ? -8.280 5.092 20.210 1.00 94.94 138 GLU A N 1
ATOM 1161 C CA . GLU A 1 138 ? -9.437 5.322 21.075 1.00 94.94 138 GLU A CA 1
ATOM 1162 C C . GLU A 1 138 ? -10.236 4.046 21.393 1.00 94.94 138 GLU A C 1
ATOM 1164 O O . GLU A 1 138 ? -11.161 4.090 22.205 1.00 94.94 138 GLU A O 1
ATOM 1169 N N . GLY A 1 139 ? -9.946 2.920 20.731 1.00 91.19 139 GLY A N 1
ATOM 1170 C CA . GLY A 1 139 ? -10.707 1.675 20.875 1.00 91.19 139 GLY A CA 1
ATOM 1171 C C . GLY A 1 139 ? -12.140 1.740 20.325 1.00 91.19 139 GLY A C 1
ATOM 1172 O O . GLY A 1 139 ? -12.990 0.943 20.719 1.00 91.19 139 GLY A O 1
ATOM 1173 N N . ARG A 1 140 ? -12.435 2.686 19.422 1.00 92.75 140 ARG A N 1
ATOM 1174 C CA . ARG A 1 140 ? -13.766 2.892 18.811 1.00 92.75 140 ARG A CA 1
ATOM 1175 C C . ARG A 1 140 ? -13.905 2.287 17.414 1.00 92.75 140 ARG A C 1
ATOM 1177 O O . ARG A 1 140 ? -14.903 2.522 16.730 1.00 92.75 140 ARG A O 1
ATOM 1184 N N . PHE A 1 141 ? -12.908 1.535 16.961 1.00 92.50 141 PHE A N 1
ATOM 1185 C CA . PHE A 1 141 ? -12.897 0.984 15.615 1.00 92.50 141 PHE A CA 1
ATOM 1186 C C . PHE A 1 141 ? -14.016 -0.064 15.415 1.00 92.50 141 PHE A C 1
ATOM 1188 O O . PHE A 1 141 ? -14.198 -0.942 16.257 1.00 92.50 141 PHE A O 1
ATOM 1195 N N . PRO A 1 142 ? -14.783 -0.010 14.308 1.00 89.00 142 PRO A N 1
ATOM 1196 C CA . PRO A 1 142 ? -15.972 -0.847 14.133 1.00 89.00 142 PRO A CA 1
ATOM 1197 C C . PRO A 1 142 ? -15.676 -2.316 13.785 1.00 89.00 142 PRO A C 1
ATOM 1199 O O . PRO A 1 142 ? -16.583 -3.146 13.857 1.00 89.00 142 PRO A O 1
ATOM 1202 N N . ALA A 1 143 ? -14.454 -2.654 13.358 1.00 88.50 143 ALA A N 1
ATOM 1203 C CA . ALA A 1 143 ? -14.100 -4.027 12.999 1.00 88.50 143 ALA A CA 1
ATOM 1204 C C . ALA A 1 143 ? -13.511 -4.788 14.190 1.00 88.50 143 ALA A C 1
ATOM 1206 O O . ALA A 1 143 ? -12.793 -4.222 15.006 1.00 88.50 143 ALA A O 1
ATOM 1207 N N . LYS A 1 144 ? -13.778 -6.096 14.234 1.00 85.88 144 LYS A N 1
ATOM 1208 C CA . LYS A 1 144 ? -13.155 -7.019 15.186 1.00 85.88 144 LYS A CA 1
ATOM 1209 C C . LYS A 1 144 ? -11.948 -7.695 14.548 1.00 85.88 144 LYS A C 1
ATOM 1211 O O . LYS A 1 144 ? -12.023 -8.116 13.387 1.00 85.88 144 LYS A O 1
ATOM 1216 N N . PHE A 1 145 ? -10.886 -7.842 15.324 1.00 85.62 145 PHE A N 1
ATOM 1217 C CA . PHE A 1 145 ? -9.644 -8.473 14.893 1.00 85.62 145 PHE A CA 1
ATOM 1218 C C . PHE A 1 145 ? -9.485 -9.912 15.436 1.00 85.62 145 PHE A C 1
ATOM 1220 O O . PHE A 1 145 ? -8.804 -10.713 14.808 1.00 85.62 145 PHE A O 1
ATOM 1227 N N . ASP A 1 146 ? -10.259 -10.294 16.461 1.00 75.38 146 ASP A N 1
ATOM 1228 C CA . ASP A 1 146 ? -10.158 -11.554 17.230 1.00 75.38 146 ASP A CA 1
ATOM 1229 C C . ASP A 1 146 ? -10.568 -12.876 16.523 1.00 75.38 146 ASP A C 1
ATOM 1231 O O . ASP A 1 146 ? -10.928 -13.839 17.204 1.00 75.38 146 ASP A O 1
ATOM 1235 N N . ARG A 1 147 ? -10.621 -12.957 15.186 1.00 62.47 147 ARG A N 1
ATOM 1236 C CA . ARG A 1 147 ? -11.128 -14.163 14.490 1.00 62.47 147 ARG A CA 1
ATOM 1237 C C . ARG A 1 147 ? -10.036 -15.079 13.962 1.00 62.47 147 ARG A C 1
ATOM 1239 O O . ARG A 1 147 ? -9.269 -14.588 13.109 1.00 62.47 147 ARG A O 1
#

Nearest PDB structures (foldseek):
  6hu9-assembly1_j  TM=9.445E-01  e=4.681E-06  Saccharomyces cerevisiae S288C
  8ucj-assembly1_j  TM=9.513E-01  e=1.884E-05  Komagataella pastoris
  6ymx-assembly1_j  TM=9.244E-01  e=4.766E-05  Saccharomyces cerevisiae S288C
  7jrp-assembly1_g  TM=9.432E-01  e=7.581E-05  Vigna radiata var. radiata
  5w97-assembly1_H  TM=8.955E-01  e=5.051E-05  Bos taurus